Protein AF-A0A967SDJ2-F1 (afdb_monomer)

Solvent-accessible surface area (backbone atoms only — not comparable to full-atom values): 10293 Å² total; per-residue (Å²): 138,86,76,80,74,74,88,68,79,51,67,60,11,52,55,48,25,55,35,50,50,52,28,50,53,50,44,53,52,53,47,48,57,50,59,66,44,51,60,61,27,58,71,68,66,37,58,68,61,46,52,49,47,53,51,50,56,64,53,43,56,61,52,34,46,51,53,27,52,51,56,38,29,77,74,72,41,90,63,55,74,52,72,67,32,38,28,47,13,40,55,56,40,47,72,56,32,49,73,27,61,59,20,70,61,49,45,53,51,48,38,59,45,50,42,66,55,61,67,59,86,81,83,56,75,70,54,37,80,50,92,90,70,67,62,75,53,32,80,83,84,70,74,96,68,84,91,77,76,83,50,87,47,68,68,54,32,49,52,53,52,61,70,67,46,96,66,90,66,81,72,94,75,133

Structure (mmCIF, N/CA/C/O backbone):
data_AF-A0A967SDJ2-F1
#
_entry.id   AF-A0A967SDJ2-F1
#
loop_
_atom_site.group_PDB
_atom_site.id
_atom_site.type_symbol
_atom_site.label_atom_id
_atom_site.label_alt_id
_atom_site.label_comp_id
_atom_site.label_asym_id
_atom_site.label_entity_id
_atom_site.label_seq_id
_atom_site.pdbx_PDB_ins_code
_atom_site.Cartn_x
_atom_site.Cartn_y
_atom_site.Cartn_z
_atom_site.occupancy
_atom_site.B_iso_or_equiv
_atom_site.auth_seq_id
_atom_site.auth_comp_id
_atom_site.auth_asym_id
_atom_site.auth_atom_id
_atom_site.pdbx_PDB_model_num
ATOM 1 N N . MET A 1 1 ? 23.846 25.992 -29.074 1.00 34.94 1 MET A N 1
ATOM 2 C CA . MET A 1 1 ? 22.381 25.885 -29.229 1.00 34.94 1 MET A CA 1
ATOM 3 C C . MET A 1 1 ? 21.968 24.482 -28.812 1.00 34.94 1 MET A C 1
ATOM 5 O O . MET A 1 1 ? 21.953 23.589 -29.645 1.00 34.94 1 MET A O 1
ATOM 9 N N . SER A 1 2 ? 21.749 24.276 -27.511 1.00 39.78 2 SER A N 1
ATOM 10 C CA . SER A 1 2 ? 21.316 22.987 -26.962 1.00 39.78 2 SER A CA 1
ATOM 11 C C . SER A 1 2 ? 19.796 23.023 -26.861 1.00 39.78 2 SER A C 1
ATOM 13 O O . SER A 1 2 ? 19.250 23.737 -26.022 1.00 39.78 2 SER A O 1
ATOM 15 N N . GLY A 1 3 ? 19.119 22.370 -27.803 1.00 36.66 3 GLY A N 1
ATOM 16 C CA . GLY A 1 3 ? 17.671 22.228 -27.777 1.00 36.66 3 GLY A CA 1
ATOM 17 C C . GLY A 1 3 ? 17.308 21.099 -26.828 1.00 36.66 3 GLY A C 1
ATOM 18 O O . GLY A 1 3 ? 17.571 19.940 -27.135 1.00 36.66 3 GLY A O 1
ATOM 19 N N . ALA A 1 4 ? 16.711 21.436 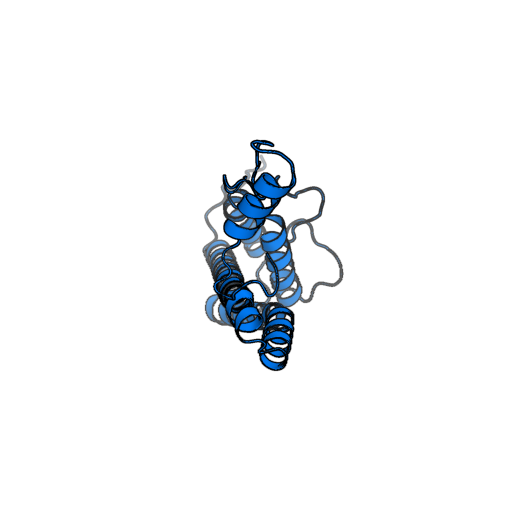-25.686 1.00 43.22 4 ALA A N 1
ATOM 20 C CA . ALA A 1 4 ? 15.915 20.477 -24.939 1.00 43.22 4 ALA A CA 1
ATOM 21 C C . ALA A 1 4 ? 14.793 20.006 -25.872 1.00 43.22 4 ALA A C 1
ATOM 23 O O . ALA A 1 4 ? 13.953 20.804 -26.293 1.00 43.22 4 ALA A O 1
ATOM 24 N N . LEU A 1 5 ? 14.827 18.729 -26.251 1.00 40.53 5 LEU A N 1
ATOM 25 C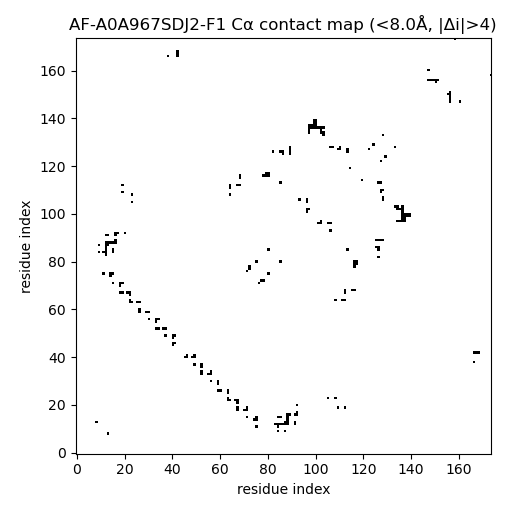 CA . LEU A 1 5 ? 13.692 18.097 -26.903 1.00 40.53 5 LEU A CA 1
ATOM 26 C C . LEU A 1 5 ? 12.501 18.213 -25.939 1.00 40.53 5 LEU A C 1
ATOM 28 O O . LEU A 1 5 ? 12.665 17.920 -24.751 1.00 40.53 5 LEU A O 1
ATOM 32 N N . PRO A 1 6 ? 11.320 18.666 -26.396 1.00 42.94 6 PRO A N 1
ATOM 33 C CA . PRO A 1 6 ? 10.128 18.575 -25.570 1.00 42.94 6 PRO A CA 1
ATOM 34 C C . PRO A 1 6 ? 9.939 17.107 -25.185 1.00 42.94 6 PRO A C 1
ATOM 36 O O . PRO A 1 6 ? 10.244 16.227 -25.990 1.00 42.94 6 PRO A O 1
ATOM 39 N N . ALA A 1 7 ? 9.450 16.852 -23.971 1.00 47.75 7 ALA A N 1
ATOM 40 C CA . ALA A 1 7 ? 9.010 15.537 -23.525 1.00 47.75 7 ALA A CA 1
ATOM 41 C C . ALA A 1 7 ? 7.894 15.029 -24.458 1.00 47.75 7 ALA A C 1
ATOM 43 O O . ALA A 1 7 ? 6.706 15.143 -24.166 1.00 47.75 7 ALA A O 1
ATOM 44 N N . SER A 1 8 ? 8.259 14.524 -25.634 1.00 48.47 8 SER A N 1
ATOM 45 C CA . SER A 1 8 ? 7.385 13.701 -26.447 1.00 48.47 8 SER A CA 1
ATOM 46 C C . SER A 1 8 ? 7.109 12.470 -25.605 1.00 48.47 8 SER A C 1
ATOM 48 O O . SER A 1 8 ? 8.052 11.787 -25.213 1.00 48.47 8 SER A O 1
ATOM 50 N N . ALA A 1 9 ? 5.836 12.258 -25.278 1.00 58.66 9 ALA A N 1
ATOM 51 C CA . ALA A 1 9 ? 5.356 11.151 -24.472 1.00 58.66 9 ALA A CA 1
ATOM 52 C C . ALA A 1 9 ? 5.905 9.834 -25.022 1.00 58.66 9 ALA A C 1
ATOM 54 O O . ALA A 1 9 ? 5.375 9.308 -25.998 1.00 58.66 9 ALA A O 1
ATOM 55 N N . ASP A 1 10 ? 6.979 9.333 -24.415 1.00 68.81 10 ASP A N 1
ATOM 56 C CA . ASP A 1 10 ? 7.470 7.999 -24.688 1.00 68.81 10 ASP A CA 1
ATOM 57 C C . ASP A 1 10 ? 6.346 7.026 -24.302 1.00 68.81 10 ASP A C 1
ATOM 59 O O . ASP A 1 10 ? 5.969 6.949 -23.123 1.00 68.81 10 ASP A O 1
ATOM 63 N N . PRO A 1 11 ? 5.752 6.309 -25.272 1.00 79.25 11 PRO A N 1
ATOM 64 C CA . PRO A 1 11 ? 4.689 5.366 -24.974 1.00 79.25 11 PRO A CA 1
ATOM 65 C C . PRO A 1 11 ? 5.142 4.291 -23.973 1.00 79.25 11 PRO A C 1
ATOM 67 O O . PRO A 1 11 ? 4.302 3.759 -23.248 1.00 79.25 11 PRO A O 1
ATOM 70 N N . GLY A 1 12 ? 6.444 3.975 -23.920 1.00 88.00 12 GLY A N 1
ATOM 71 C CA . GLY A 1 12 ? 7.052 3.065 -22.950 1.00 88.00 12 GLY A CA 1
ATOM 72 C C . GLY A 1 12 ? 6.969 3.594 -21.520 1.00 88.00 12 GLY A C 1
ATOM 73 O O . GLY A 1 12 ? 6.441 2.904 -20.646 1.00 88.00 12 GLY A O 1
ATOM 74 N N . ALA A 1 13 ? 7.363 4.852 -21.301 1.00 93.56 13 ALA A N 1
ATOM 75 C CA . ALA A 1 13 ? 7.263 5.524 -20.003 1.00 93.56 13 ALA A CA 1
ATOM 76 C C . ALA A 1 13 ? 5.821 5.551 -19.466 1.00 93.56 13 ALA A C 1
ATOM 78 O O . ALA A 1 13 ? 5.574 5.258 -18.294 1.00 93.56 13 ALA A O 1
ATOM 79 N N . GLY A 1 14 ? 4.855 5.862 -20.339 1.00 95.44 14 GLY A N 1
ATOM 80 C CA . GLY A 1 14 ? 3.433 5.847 -19.993 1.00 95.44 14 GLY A CA 1
ATOM 81 C C . GLY A 1 14 ? 2.953 4.459 -19.569 1.00 95.44 14 GLY A C 1
ATOM 82 O O . GLY A 1 14 ? 2.396 4.303 -18.485 1.00 95.44 14 GLY A O 1
ATOM 83 N N . ARG A 1 15 ? 3.235 3.431 -20.383 1.00 95.56 15 ARG A N 1
ATOM 84 C CA . ARG A 1 15 ? 2.849 2.043 -20.079 1.00 95.56 15 ARG A CA 1
ATOM 85 C C . ARG A 1 15 ? 3.489 1.516 -18.794 1.00 95.56 15 ARG A C 1
ATOM 87 O O . ARG A 1 15 ? 2.822 0.780 -18.066 1.00 95.56 15 ARG A O 1
ATOM 94 N N . LEU A 1 16 ? 4.745 1.877 -18.519 1.00 96.81 16 LEU A N 1
ATOM 95 C CA . LEU A 1 16 ? 5.441 1.498 -17.289 1.00 96.81 16 LEU A CA 1
ATOM 96 C C . LEU A 1 16 ? 4.762 2.128 -16.070 1.00 96.81 16 LEU A C 1
ATOM 98 O O . LEU A 1 16 ? 4.366 1.406 -15.158 1.00 96.81 16 LEU A O 1
ATOM 102 N N . ALA A 1 17 ? 4.564 3.449 -16.077 1.00 97.50 17 ALA A N 1
ATOM 103 C CA . ALA A 1 17 ? 3.895 4.146 -14.981 1.00 97.50 17 ALA A CA 1
ATOM 104 C C . ALA A 1 17 ? 2.486 3.589 -14.732 1.00 97.50 17 ALA A C 1
ATOM 106 O O . ALA A 1 17 ? 2.155 3.257 -13.597 1.00 97.50 17 ALA A O 1
ATOM 107 N N . ASP A 1 18 ? 1.688 3.407 -15.787 1.00 97.81 18 ASP A N 1
ATOM 108 C CA . ASP A 1 18 ? 0.320 2.896 -15.679 1.00 97.81 18 ASP A CA 1
ATOM 109 C C . ASP A 1 18 ? 0.289 1.451 -15.132 1.00 97.81 18 ASP A C 1
ATOM 111 O O . ASP A 1 18 ? -0.616 1.084 -14.381 1.00 97.81 18 ASP A O 1
ATOM 115 N N . ALA A 1 19 ? 1.287 0.617 -15.457 1.00 97.94 19 ALA A N 1
ATOM 116 C CA . ALA A 1 19 ? 1.426 -0.723 -14.881 1.00 97.94 19 ALA A CA 1
ATOM 117 C C . ALA A 1 19 ? 1.732 -0.687 -13.380 1.00 97.94 19 ALA A C 1
ATOM 119 O O . ALA A 1 19 ? 1.105 -1.420 -12.613 1.00 97.94 19 ALA A O 1
ATOM 120 N N . VAL A 1 20 ? 2.652 0.180 -12.953 1.00 98.31 20 VAL A N 1
ATOM 121 C CA . VAL A 1 20 ? 3.020 0.304 -11.536 1.00 98.31 20 VAL A CA 1
ATOM 122 C C . VAL A 1 20 ? 1.896 0.942 -10.717 1.00 98.31 20 VAL A C 1
ATOM 124 O O . VAL A 1 20 ? 1.627 0.485 -9.607 1.00 98.31 20 VAL A O 1
ATOM 127 N N . ILE A 1 21 ? 1.188 1.931 -11.273 1.00 98.56 21 ILE A N 1
ATOM 128 C CA . ILE A 1 21 ? -0.013 2.530 -10.669 1.00 98.56 21 ILE A CA 1
ATOM 129 C C . ILE A 1 21 ? -1.073 1.455 -10.428 1.00 98.56 21 ILE A C 1
ATOM 131 O O . ILE A 1 21 ? -1.538 1.302 -9.298 1.00 98.56 21 ILE A O 1
ATOM 135 N N . ALA A 1 22 ? -1.405 0.665 -11.455 1.00 98.56 22 ALA A N 1
ATOM 136 C CA . ALA A 1 22 ? -2.390 -0.406 -11.330 1.00 98.56 22 ALA A CA 1
ATOM 137 C C . ALA A 1 22 ? -1.979 -1.442 -10.268 1.00 98.56 22 ALA A C 1
ATOM 139 O O . ALA A 1 22 ? -2.803 -1.858 -9.454 1.00 98.56 22 ALA A O 1
ATOM 140 N N . GLY A 1 23 ? -0.695 -1.814 -10.232 1.00 98.62 23 GLY A N 1
ATOM 141 C CA . GLY A 1 23 ? -0.140 -2.694 -9.205 1.00 98.62 23 GLY A CA 1
ATOM 142 C C . GLY A 1 23 ? -0.309 -2.139 -7.790 1.00 98.62 23 GLY A C 1
ATOM 143 O O . GLY A 1 23 ? -0.778 -2.836 -6.890 1.00 98.62 23 GLY A O 1
ATOM 144 N N . TYR A 1 24 ? 0.004 -0.859 -7.585 1.00 98.62 24 TYR A N 1
ATOM 145 C CA . TYR A 1 24 ? -0.164 -0.227 -6.281 1.00 98.62 24 TYR A CA 1
ATOM 146 C C . TYR A 1 24 ? -1.635 -0.129 -5.863 1.00 98.62 24 TYR A C 1
ATOM 148 O O . TYR A 1 24 ? -1.977 -0.429 -4.718 1.00 98.62 24 TYR A O 1
ATOM 156 N N . GLU A 1 25 ? -2.529 0.271 -6.767 1.00 98.50 25 GLU A N 1
ATOM 157 C CA . GLU A 1 25 ? -3.964 0.349 -6.474 1.00 98.50 25 GLU A CA 1
ATOM 158 C C . GLU A 1 25 ? -4.546 -1.021 -6.104 1.00 98.50 25 GLU A C 1
ATOM 160 O O . GLU A 1 25 ? -5.344 -1.123 -5.162 1.00 98.50 25 GLU A O 1
ATOM 165 N N . GLU A 1 26 ? -4.086 -2.088 -6.762 1.00 98.62 26 GLU A N 1
ATOM 166 C CA . GLU A 1 26 ? -4.450 -3.460 -6.413 1.00 98.62 26 GLU A CA 1
ATOM 167 C C . GLU A 1 26 ? -3.917 -3.850 -5.027 1.00 98.62 26 GLU A C 1
ATOM 169 O O . GLU A 1 26 ? -4.665 -4.389 -4.202 1.00 98.62 26 GLU A O 1
ATOM 174 N N . TYR A 1 27 ? -2.662 -3.502 -4.710 1.00 98.62 27 TYR A N 1
ATOM 175 C CA . TYR A 1 27 ? -2.097 -3.691 -3.372 1.00 98.62 27 TYR A CA 1
ATOM 176 C C . TYR A 1 27 ? -2.958 -3.006 -2.305 1.00 98.62 27 TYR A C 1
ATOM 178 O O . TYR A 1 27 ? -3.373 -3.652 -1.337 1.00 98.62 27 TYR A O 1
ATOM 186 N N . ARG A 1 28 ? -3.303 -1.725 -2.487 1.00 98.00 28 ARG A N 1
ATOM 187 C CA . ARG A 1 28 ? -4.131 -0.971 -1.529 1.00 98.00 28 ARG A CA 1
ATOM 188 C C . ARG A 1 28 ? -5.530 -1.561 -1.393 1.00 98.00 28 ARG A C 1
ATOM 190 O O . ARG A 1 28 ? -6.029 -1.691 -0.272 1.00 98.00 28 ARG A O 1
ATOM 197 N N . THR A 1 29 ? -6.134 -1.992 -2.497 1.00 98.19 29 THR A N 1
ATOM 198 C CA . THR A 1 29 ? -7.455 -2.634 -2.506 1.00 98.19 29 THR A CA 1
ATOM 199 C C . THR A 1 29 ? -7.448 -3.942 -1.717 1.00 98.19 29 THR A C 1
ATOM 201 O O . THR A 1 29 ? -8.286 -4.139 -0.825 1.00 98.19 29 THR A O 1
ATOM 204 N N . ARG A 1 30 ? -6.478 -4.827 -1.980 1.00 98.44 30 ARG A N 1
ATOM 205 C CA . ARG A 1 30 ? -6.328 -6.109 -1.275 1.00 98.44 30 ARG A CA 1
ATOM 206 C C . ARG A 1 30 ? -5.970 -5.912 0.199 1.00 98.44 30 ARG A C 1
ATOM 208 O O . ARG A 1 30 ? -6.585 -6.552 1.056 1.00 98.44 30 ARG A O 1
ATOM 215 N N . PHE A 1 31 ? -5.066 -4.983 0.507 1.00 98.25 31 PHE A N 1
ATOM 216 C CA . PHE A 1 31 ? -4.661 -4.649 1.874 1.00 98.25 31 PHE A CA 1
ATOM 217 C C . PHE A 1 31 ? -5.850 -4.136 2.695 1.00 98.25 31 PHE A C 1
ATOM 219 O O . PHE A 1 31 ? -6.091 -4.590 3.819 1.00 98.25 31 PHE A O 1
ATOM 226 N N . ALA A 1 32 ? -6.647 -3.228 2.121 1.00 96.94 32 ALA A N 1
ATOM 227 C CA . ALA A 1 32 ? -7.851 -2.710 2.759 1.00 96.94 32 ALA A CA 1
ATOM 228 C C . ALA A 1 32 ? -8.907 -3.808 2.946 1.00 96.94 32 ALA A C 1
ATOM 230 O O . ALA A 1 32 ? -9.569 -3.853 3.981 1.00 96.94 32 ALA A O 1
ATOM 231 N N . ARG A 1 33 ? -9.054 -4.725 1.979 1.00 98.06 33 ARG A N 1
ATOM 232 C CA . ARG A 1 33 ? -9.973 -5.868 2.085 1.00 98.06 33 ARG A CA 1
ATOM 233 C C . ARG A 1 33 ? -9.626 -6.784 3.255 1.00 98.06 33 ARG A C 1
ATOM 235 O O . ARG A 1 33 ? -10.540 -7.161 3.981 1.00 98.06 33 ARG A O 1
ATOM 242 N N . ILE A 1 34 ? -8.348 -7.110 3.445 1.00 98.00 34 ILE A N 1
ATOM 243 C CA . ILE A 1 34 ? -7.894 -7.912 4.590 1.00 98.00 34 ILE A CA 1
ATOM 244 C C . ILE A 1 34 ? -8.122 -7.134 5.892 1.00 98.00 34 ILE A C 1
ATOM 246 O O . ILE A 1 34 ? -8.777 -7.626 6.806 1.00 98.00 34 ILE A O 1
ATOM 250 N N . THR A 1 35 ? -7.698 -5.869 5.943 1.00 96.75 35 THR A N 1
ATOM 251 C CA . THR A 1 35 ? -7.811 -5.028 7.149 1.00 96.75 35 THR A CA 1
ATOM 252 C C . THR A 1 35 ? -9.263 -4.841 7.611 1.00 96.75 35 THR A C 1
ATOM 254 O O . THR A 1 35 ? -9.531 -4.865 8.810 1.00 96.75 35 THR A O 1
ATOM 257 N N . ARG A 1 36 ? -10.232 -4.733 6.688 1.00 96.25 36 ARG A N 1
ATOM 258 C CA . ARG A 1 36 ? -11.665 -4.612 7.029 1.00 96.25 36 ARG A CA 1
ATOM 259 C C . ARG A 1 36 ? -12.227 -5.820 7.788 1.00 96.25 36 ARG A C 1
ATOM 261 O O . ARG A 1 36 ? -13.223 -5.668 8.491 1.00 96.25 36 ARG A O 1
ATOM 268 N N . ARG A 1 37 ? -11.611 -7.001 7.675 1.00 96.94 37 ARG A N 1
ATOM 269 C CA . ARG A 1 37 ? -12.061 -8.217 8.376 1.00 96.94 37 ARG A CA 1
ATOM 270 C C . ARG A 1 37 ? -11.760 -8.176 9.870 1.00 96.94 37 ARG A C 1
ATOM 272 O O . ARG A 1 37 ? -12.464 -8.836 10.631 1.00 96.94 37 ARG A O 1
ATOM 279 N N . ALA A 1 38 ? -10.774 -7.382 10.298 1.00 96.25 38 ALA A N 1
ATOM 280 C CA . ALA A 1 38 ? -10.270 -7.370 11.671 1.00 96.25 38 ALA A CA 1
ATOM 281 C C . ALA A 1 38 ? -11.384 -7.202 12.716 1.00 96.25 38 ALA A C 1
ATOM 283 O O . ALA A 1 38 ? -11.418 -7.943 13.696 1.00 96.25 38 ALA A O 1
ATOM 284 N N . ARG A 1 39 ? -12.341 -6.297 12.464 1.00 94.81 39 ARG A N 1
ATOM 285 C CA . ARG A 1 39 ? -13.499 -6.093 13.345 1.00 94.81 39 ARG A CA 1
ATOM 286 C C . ARG A 1 39 ? -14.305 -7.381 13.531 1.00 94.81 39 ARG A C 1
ATOM 288 O O . ARG A 1 39 ? -14.500 -7.825 14.654 1.00 94.8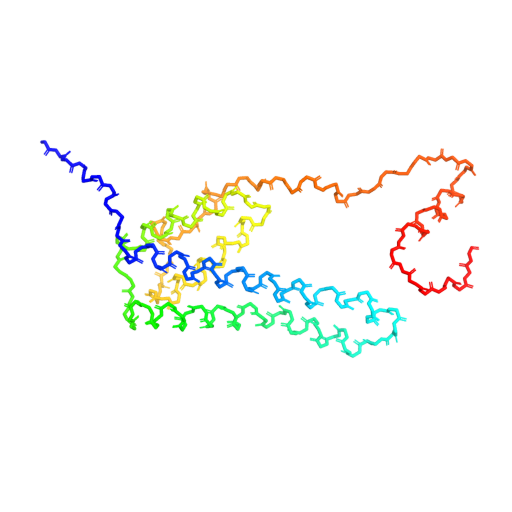1 39 ARG A O 1
ATOM 295 N N . GLN A 1 40 ? -14.718 -8.001 12.428 1.00 95.69 40 GLN A N 1
ATOM 296 C CA . GLN A 1 40 ? -15.527 -9.218 12.460 1.00 95.69 40 GLN A CA 1
ATOM 297 C C . GLN A 1 40 ? -14.769 -10.384 13.115 1.00 95.69 40 GLN A C 1
ATOM 299 O O . GLN A 1 40 ? -15.368 -11.171 13.849 1.00 95.69 40 GLN A O 1
ATOM 304 N N . ARG A 1 41 ? -13.454 -10.506 12.868 1.00 96.25 41 ARG A N 1
ATOM 305 C CA . ARG A 1 41 ? -12.609 -11.520 13.524 1.00 96.25 41 ARG A CA 1
ATOM 306 C C . ARG A 1 41 ? -12.578 -11.315 15.036 1.00 96.25 41 ARG A C 1
ATOM 308 O O . ARG A 1 41 ? -12.767 -12.277 15.777 1.00 96.25 41 ARG A O 1
ATOM 315 N N . PHE A 1 42 ? -12.404 -10.070 15.475 1.00 95.50 42 PHE A N 1
ATOM 316 C CA . PHE A 1 42 ? -12.410 -9.700 16.886 1.00 95.50 42 PHE A CA 1
ATOM 317 C C . PHE A 1 42 ? -13.757 -10.003 17.556 1.00 95.50 42 PHE A C 1
ATOM 319 O O . PHE A 1 42 ? -13.794 -10.707 18.563 1.00 95.50 42 PHE A O 1
ATOM 326 N N . GLU A 1 43 ? -14.869 -9.556 16.966 1.00 94.69 43 GLU A N 1
ATOM 327 C CA . GLU A 1 43 ? -16.223 -9.759 17.509 1.00 94.69 43 GLU A CA 1
ATOM 328 C C . GLU A 1 43 ? -16.574 -11.245 17.661 1.00 94.69 43 GLU A C 1
ATOM 330 O O . GLU A 1 43 ? -17.209 -11.647 18.635 1.00 94.69 43 GLU A O 1
ATOM 335 N N . ARG A 1 44 ? -16.101 -12.083 16.731 1.00 95.06 44 ARG A N 1
ATOM 336 C CA . ARG A 1 44 ? -16.316 -13.537 16.742 1.00 95.06 44 ARG A CA 1
ATOM 337 C C . ARG A 1 44 ? -15.294 -14.315 17.566 1.00 95.06 44 ARG A C 1
ATOM 339 O O . ARG A 1 44 ? -15.400 -15.537 17.631 1.00 95.06 44 ARG A O 1
ATOM 346 N N . ARG A 1 45 ? -14.307 -13.646 18.173 1.00 96.00 45 ARG A N 1
ATOM 347 C CA . ARG A 1 45 ? -13.168 -14.287 18.857 1.00 96.00 45 ARG A CA 1
ATOM 348 C C . ARG A 1 45 ? -12.398 -15.262 17.950 1.00 96.00 45 ARG A C 1
ATOM 350 O O . ARG A 1 45 ? -11.848 -16.259 18.411 1.00 96.00 45 ARG A O 1
ATOM 357 N N . ALA A 1 46 ? -12.373 -14.987 16.646 1.00 97.31 46 ALA A N 1
ATOM 358 C CA . ALA A 1 46 ? -11.733 -15.819 15.631 1.00 97.31 46 ALA A CA 1
ATOM 359 C C . ALA A 1 46 ? -10.227 -15.513 15.563 1.00 97.31 46 ALA A C 1
ATOM 361 O O . ALA A 1 46 ? -9.739 -14.904 14.612 1.00 97.31 46 ALA A O 1
ATOM 362 N N . TRP A 1 47 ? -9.497 -15.879 16.619 1.00 97.31 47 TRP A N 1
ATOM 363 C CA . TRP A 1 47 ? -8.102 -15.471 16.809 1.00 97.31 47 TRP A CA 1
ATOM 364 C C . TRP A 1 47 ? -7.146 -16.060 15.778 1.00 97.31 47 TRP A C 1
ATOM 366 O O . TRP A 1 47 ? -6.312 -15.323 15.260 1.00 97.31 47 TRP A O 1
ATOM 376 N N . SER A 1 48 ? -7.296 -17.348 15.454 1.00 98.06 48 SER A N 1
ATOM 377 C CA . SER A 1 48 ? -6.485 -18.005 14.419 1.00 98.06 48 SER A CA 1
ATOM 378 C C . SER A 1 48 ? -6.661 -17.300 13.078 1.00 98.06 48 SER A C 1
ATOM 380 O O . SER A 1 48 ? -5.691 -16.839 12.493 1.00 98.06 48 SER A O 1
ATOM 382 N N . ASP A 1 49 ? -7.908 -17.082 12.658 1.00 97.94 49 ASP A N 1
ATOM 383 C CA . ASP A 1 49 ? -8.201 -16.383 11.409 1.00 97.94 49 ASP A CA 1
ATOM 384 C C . ASP A 1 49 ? -7.650 -14.947 11.385 1.00 97.94 49 ASP A C 1
ATOM 386 O O . ASP A 1 49 ? -7.259 -14.442 10.336 1.00 97.94 49 ASP A O 1
ATOM 390 N N . GLY A 1 50 ? -7.623 -14.267 12.537 1.00 97.69 50 GLY A N 1
ATOM 391 C CA . GLY A 1 50 ? -6.995 -12.952 12.667 1.00 97.69 50 GLY A CA 1
ATOM 392 C C . GLY A 1 50 ? -5.469 -12.999 12.517 1.00 97.69 50 GLY A C 1
ATOM 393 O O . GLY A 1 50 ? -4.886 -12.079 11.944 1.00 97.69 50 GLY A O 1
ATOM 394 N N . GLN A 1 51 ? -4.821 -14.064 13.000 1.00 97.75 51 GLN A N 1
ATOM 395 C CA . GLN A 1 51 ? -3.390 -14.303 12.785 1.00 97.75 51 GLN A CA 1
ATOM 396 C C . GLN A 1 51 ? -3.093 -14.612 11.313 1.00 97.75 51 GLN A C 1
ATOM 398 O O . GLN A 1 51 ? -2.112 -14.097 10.774 1.00 97.75 51 GLN A O 1
ATOM 403 N N . ASP A 1 52 ? -3.961 -15.380 10.653 1.00 98.12 52 ASP A N 1
ATOM 404 C CA . ASP A 1 52 ? -3.853 -15.669 9.223 1.00 98.12 52 ASP A CA 1
ATOM 405 C C . ASP A 1 52 ? -4.024 -14.394 8.384 1.00 98.12 52 ASP A C 1
ATOM 407 O O . ASP A 1 52 ? -3.154 -14.081 7.574 1.00 98.12 52 ASP A O 1
ATOM 411 N N . ASP A 1 53 ? -5.052 -13.576 8.656 1.00 98.19 53 ASP A N 1
ATOM 412 C CA . ASP A 1 53 ? -5.242 -12.273 7.996 1.00 98.19 53 ASP A CA 1
ATOM 413 C C . ASP A 1 53 ? -4.002 -11.359 8.200 1.00 98.19 53 ASP A C 1
ATOM 415 O O . ASP A 1 53 ? -3.592 -10.635 7.287 1.00 98.19 53 ASP A O 1
ATOM 419 N N . ALA A 1 54 ? -3.354 -11.389 9.373 1.00 96.25 54 ALA A N 1
ATOM 420 C CA . ALA A 1 54 ? -2.131 -10.620 9.625 1.00 96.25 54 ALA A CA 1
ATOM 421 C C . ALA A 1 54 ? -0.926 -11.126 8.811 1.00 96.25 54 ALA A C 1
ATOM 423 O O . ALA A 1 54 ? -0.185 -10.307 8.256 1.00 96.25 54 ALA A O 1
ATOM 424 N N . ARG A 1 55 ? -0.744 -12.451 8.709 1.00 97.88 55 ARG A N 1
ATOM 425 C CA . ARG A 1 55 ? 0.285 -13.073 7.860 1.00 97.88 55 ARG A CA 1
ATOM 426 C C . ARG A 1 55 ? 0.056 -12.726 6.392 1.00 97.88 55 ARG A C 1
ATOM 428 O O . ARG A 1 55 ? 0.983 -12.252 5.737 1.00 97.88 55 ARG A O 1
ATOM 435 N N . ASP A 1 56 ? -1.167 -12.907 5.903 1.00 97.69 56 ASP A N 1
ATOM 436 C CA . ASP A 1 56 ? -1.544 -12.606 4.521 1.00 97.69 56 ASP A CA 1
ATOM 437 C C . ASP A 1 56 ? -1.236 -11.151 4.178 1.00 97.69 56 ASP A C 1
ATOM 439 O O . ASP A 1 56 ? -0.679 -10.858 3.123 1.00 97.69 56 ASP A O 1
ATOM 443 N N . ARG A 1 57 ? -1.527 -10.223 5.096 1.00 96.75 57 ARG A N 1
ATOM 444 C CA . ARG A 1 57 ? -1.242 -8.799 4.906 1.00 96.75 57 ARG A CA 1
ATOM 445 C C . ARG A 1 57 ? 0.254 -8.491 4.783 1.00 96.75 57 ARG A C 1
ATOM 447 O O . ARG A 1 57 ? 0.603 -7.596 4.020 1.00 96.75 57 ARG A O 1
ATOM 454 N N . ILE A 1 58 ? 1.118 -9.194 5.522 1.00 95.50 58 ILE A N 1
ATOM 455 C CA . ILE A 1 58 ? 2.581 -9.034 5.436 1.00 95.50 58 ILE A CA 1
ATOM 456 C C . ILE A 1 58 ? 3.090 -9.550 4.085 1.00 95.50 58 ILE A C 1
ATOM 458 O O . ILE A 1 58 ? 3.839 -8.854 3.406 1.00 95.50 58 ILE A O 1
ATOM 462 N N . LEU A 1 59 ? 2.649 -10.743 3.678 1.00 97.62 59 LEU A N 1
ATOM 463 C CA . LEU A 1 59 ? 3.095 -11.383 2.435 1.00 97.62 59 LEU A CA 1
ATOM 464 C C . LEU A 1 59 ? 2.533 -10.707 1.176 1.00 97.62 59 LEU A C 1
ATOM 466 O O . LEU A 1 59 ? 3.152 -10.762 0.114 1.00 97.62 59 LEU A O 1
ATOM 470 N N . LEU A 1 60 ? 1.374 -10.051 1.286 1.00 98.44 60 LEU A N 1
ATOM 471 C CA . LEU A 1 60 ? 0.676 -9.420 0.168 1.00 98.44 60 LEU A CA 1
ATOM 472 C C . LEU A 1 60 ? 1.553 -8.434 -0.611 1.00 98.44 60 LEU A C 1
ATOM 474 O O . LEU A 1 60 ? 1.419 -8.348 -1.829 1.00 98.44 60 LEU A O 1
ATOM 478 N N . TYR A 1 61 ? 2.419 -7.683 0.074 1.00 97.69 61 TYR A N 1
ATOM 479 C CA . TYR A 1 61 ? 3.261 -6.682 -0.579 1.00 97.69 61 TYR A CA 1
ATOM 480 C C . TYR A 1 61 ? 4.149 -7.318 -1.650 1.00 97.69 61 TYR A C 1
ATOM 482 O O . TYR A 1 61 ? 4.110 -6.912 -2.811 1.00 97.69 61 TYR A O 1
ATOM 490 N N . ASP A 1 62 ? 4.887 -8.368 -1.282 1.00 97.81 62 ASP A N 1
ATOM 491 C CA . ASP A 1 62 ? 5.765 -9.066 -2.215 1.00 97.81 62 ASP A CA 1
ATOM 492 C C . ASP A 1 62 ? 4.969 -9.734 -3.335 1.00 97.81 62 ASP A C 1
ATOM 494 O O . ASP A 1 62 ? 5.384 -9.659 -4.490 1.00 97.81 62 ASP A O 1
ATOM 498 N N . VAL A 1 63 ? 3.811 -10.333 -3.033 1.00 98.44 63 VAL A N 1
ATOM 499 C CA . VAL A 1 63 ? 2.938 -10.935 -4.056 1.00 98.44 6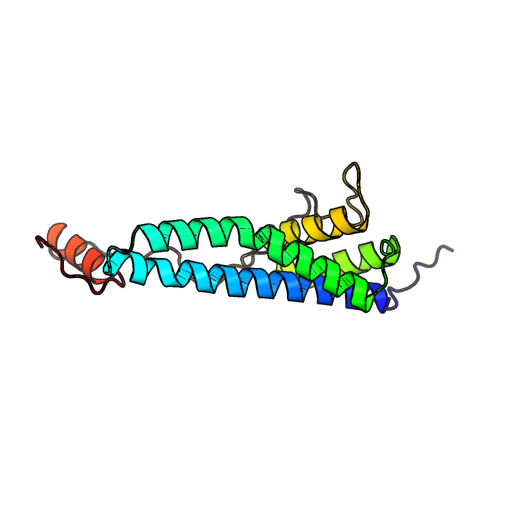3 VAL A CA 1
ATOM 500 C C . VAL A 1 63 ? 2.573 -9.908 -5.125 1.00 98.44 63 VAL A C 1
ATOM 502 O O . VAL A 1 63 ? 2.796 -10.149 -6.310 1.00 98.44 63 VAL A O 1
ATOM 505 N N . VAL A 1 64 ? 2.072 -8.740 -4.720 1.00 98.69 64 VAL A N 1
ATOM 506 C CA . VAL A 1 64 ? 1.614 -7.726 -5.678 1.00 98.69 64 VAL A CA 1
ATOM 507 C C . VAL A 1 64 ? 2.785 -7.078 -6.419 1.00 98.69 64 VAL A C 1
ATOM 509 O O . VAL A 1 64 ? 2.658 -6.779 -7.605 1.00 98.69 64 VAL A O 1
ATOM 512 N N . VAL A 1 65 ? 3.954 -6.921 -5.789 1.00 98.38 65 VAL A N 1
ATOM 513 C CA . VAL A 1 65 ? 5.171 -6.491 -6.499 1.00 98.38 65 VAL A CA 1
ATOM 514 C C . VAL A 1 65 ? 5.534 -7.484 -7.609 1.00 98.38 65 VAL A C 1
ATOM 516 O O . VAL A 1 65 ? 5.805 -7.057 -8.729 1.00 98.38 65 VAL A O 1
ATOM 519 N N . HIS A 1 66 ? 5.494 -8.795 -7.352 1.00 98.00 66 HIS A N 1
ATOM 520 C CA . HIS A 1 66 ? 5.785 -9.804 -8.380 1.00 98.00 66 HIS A CA 1
ATOM 521 C C . HIS A 1 66 ? 4.729 -9.838 -9.492 1.00 98.00 66 HIS A C 1
ATOM 523 O O . HIS A 1 66 ? 5.095 -9.902 -10.665 1.00 98.00 66 HIS A O 1
ATOM 529 N N . GLU A 1 67 ? 3.442 -9.732 -9.152 1.00 98.50 67 GLU A N 1
ATOM 530 C CA . GLU A 1 67 ? 2.359 -9.596 -10.140 1.00 98.50 67 GLU A CA 1
ATOM 531 C C . GLU A 1 67 ? 2.558 -8.347 -11.016 1.00 98.50 67 GLU A C 1
ATOM 533 O O . GLU A 1 67 ? 2.393 -8.400 -12.234 1.00 98.50 67 GLU A O 1
ATOM 538 N N . THR A 1 68 ? 2.987 -7.233 -10.416 1.00 98.50 68 THR A N 1
ATOM 539 C CA . THR A 1 68 ? 3.275 -5.983 -11.135 1.00 98.50 68 THR A CA 1
ATOM 540 C C . THR A 1 68 ? 4.468 -6.142 -12.073 1.00 98.50 68 THR A C 1
ATOM 542 O O . THR A 1 68 ? 4.411 -5.689 -13.213 1.00 98.50 68 THR A O 1
ATOM 545 N N . LEU A 1 69 ? 5.534 -6.819 -11.636 1.00 97.50 69 LEU A N 1
ATOM 546 C CA . LEU A 1 69 ? 6.692 -7.116 -12.484 1.00 97.50 69 LEU A CA 1
ATOM 547 C C . LEU A 1 69 ? 6.308 -7.974 -13.688 1.00 97.50 69 LEU A C 1
ATOM 549 O O . LEU A 1 69 ? 6.756 -7.682 -14.793 1.00 97.50 69 LEU A O 1
ATOM 553 N N . ALA A 1 70 ? 5.473 -8.997 -13.490 1.00 97.00 70 ALA A N 1
ATOM 554 C CA . ALA A 1 70 ? 4.956 -9.811 -14.587 1.00 97.00 70 ALA A CA 1
ATOM 555 C C . ALA A 1 70 ? 4.147 -8.953 -15.574 1.00 97.00 70 ALA A C 1
ATOM 557 O O . ALA A 1 70 ? 4.436 -8.954 -16.765 1.00 97.00 70 ALA A O 1
ATOM 558 N N . ALA A 1 71 ? 3.230 -8.117 -15.074 1.00 96.75 71 ALA A N 1
ATOM 559 C CA . ALA A 1 71 ? 2.435 -7.222 -15.914 1.00 96.75 71 ALA A CA 1
ATOM 560 C C . ALA A 1 71 ? 3.282 -6.188 -16.681 1.00 96.75 71 ALA A C 1
ATOM 562 O O . ALA A 1 71 ? 2.935 -5.813 -17.801 1.00 96.75 71 ALA A O 1
ATOM 563 N N . VAL A 1 72 ? 4.382 -5.709 -16.092 1.00 96.06 72 VAL A N 1
ATOM 564 C CA . VAL A 1 72 ? 5.351 -4.840 -16.773 1.00 96.06 72 VAL A CA 1
ATOM 565 C C . VAL A 1 72 ? 6.036 -5.598 -17.909 1.00 96.06 72 VAL A C 1
ATOM 567 O O . VAL A 1 72 ? 6.051 -5.099 -19.035 1.00 96.06 72 VAL A O 1
ATOM 570 N N . ARG A 1 73 ? 6.543 -6.808 -17.645 1.00 94.44 73 ARG A N 1
ATOM 571 C CA . ARG A 1 73 ? 7.228 -7.637 -18.651 1.00 94.44 73 ARG A CA 1
ATOM 572 C C . ARG A 1 73 ? 6.315 -8.010 -19.812 1.00 94.44 73 ARG A C 1
ATOM 574 O O . ARG A 1 73 ? 6.719 -7.881 -20.962 1.00 94.44 73 ARG A O 1
ATOM 581 N N . ASP A 1 74 ? 5.058 -8.339 -19.534 1.00 94.12 74 ASP A N 1
ATOM 582 C CA . ASP A 1 74 ? 4.065 -8.636 -20.572 1.00 94.12 74 ASP A CA 1
ATOM 583 C C . ASP A 1 74 ? 3.811 -7.440 -21.511 1.00 94.12 74 ASP A C 1
ATOM 585 O O . ASP A 1 74 ? 3.473 -7.619 -22.681 1.00 94.12 74 ASP A O 1
ATOM 589 N N . ARG A 1 75 ? 3.961 -6.202 -21.016 1.00 91.81 75 ARG A N 1
ATOM 590 C CA . ARG A 1 75 ? 3.671 -4.965 -21.769 1.00 91.81 75 ARG A CA 1
ATOM 591 C C . ARG A 1 75 ? 4.886 -4.342 -22.449 1.00 91.81 75 ARG A C 1
ATOM 593 O O . ARG A 1 75 ? 4.712 -3.582 -23.405 1.00 91.81 75 ARG A O 1
ATOM 600 N N . LEU A 1 76 ? 6.078 -4.562 -21.904 1.00 89.69 76 LEU A N 1
ATOM 601 C CA . LEU A 1 76 ? 7.308 -3.858 -22.287 1.00 89.69 76 LEU A CA 1
ATOM 602 C C . LEU A 1 76 ? 8.452 -4.803 -22.682 1.00 89.69 76 LEU A C 1
ATOM 604 O O . LEU A 1 76 ? 9.442 -4.346 -23.245 1.00 89.69 76 LEU A O 1
ATOM 608 N N . GLY A 1 77 ? 8.291 -6.109 -22.469 1.00 90.56 77 GLY A N 1
ATOM 609 C CA . GLY A 1 77 ? 9.314 -7.127 -22.688 1.00 90.56 77 GLY A CA 1
ATOM 610 C C . GLY A 1 77 ? 10.125 -7.443 -21.429 1.00 90.56 77 GLY A C 1
ATOM 611 O O . GLY A 1 77 ? 10.016 -6.781 -20.400 1.00 90.56 77 GLY A O 1
ATOM 612 N N . ASP A 1 78 ? 10.956 -8.482 -21.516 1.00 86.19 78 ASP A N 1
ATOM 613 C CA . ASP A 1 78 ? 11.726 -9.014 -20.380 1.00 86.19 78 ASP A CA 1
ATOM 614 C C . ASP A 1 78 ? 12.984 -8.205 -20.015 1.00 86.19 78 ASP A C 1
ATOM 616 O O . ASP A 1 78 ? 13.616 -8.471 -18.991 1.00 86.19 78 ASP A O 1
ATOM 620 N N . GLY A 1 79 ? 13.374 -7.239 -20.851 1.00 87.38 79 GLY A N 1
ATOM 621 C CA . GLY A 1 79 ? 14.534 -6.383 -20.610 1.00 87.38 79 GLY A CA 1
ATOM 622 C C . GLY A 1 79 ? 14.254 -5.267 -19.595 1.00 87.38 79 GLY A C 1
ATOM 623 O O . GLY A 1 79 ? 13.098 -4.885 -19.399 1.00 87.38 79 GLY A O 1
ATOM 624 N N . PRO A 1 80 ? 15.298 -4.706 -18.955 1.00 88.88 80 PRO A N 1
ATOM 625 C CA . PRO A 1 80 ? 15.132 -3.499 -18.157 1.00 88.88 80 PRO A CA 1
ATOM 626 C C . PRO A 1 80 ? 14.667 -2.341 -19.060 1.00 88.88 80 PRO A C 1
ATOM 628 O O . PRO A 1 80 ? 15.190 -2.210 -20.173 1.00 88.88 80 PRO A O 1
ATOM 631 N N . PRO A 1 81 ? 13.735 -1.487 -18.597 1.00 90.31 81 PRO A N 1
ATOM 632 C CA . PRO A 1 81 ? 13.363 -0.275 -19.320 1.00 90.31 81 PRO A CA 1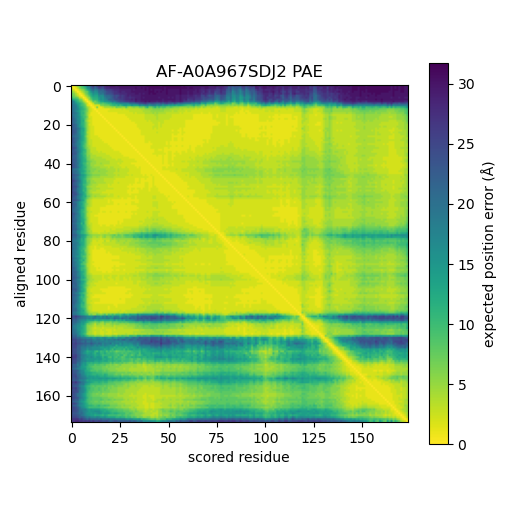
ATOM 633 C C . PRO A 1 81 ? 14.585 0.601 -19.609 1.00 90.31 81 PRO A C 1
ATOM 635 O O . PRO A 1 81 ? 15.533 0.647 -18.814 1.00 90.31 81 PRO A O 1
ATOM 638 N N . ALA A 1 82 ? 14.564 1.325 -20.727 1.00 90.44 82 ALA A N 1
ATOM 639 C CA . ALA A 1 82 ? 15.611 2.295 -21.023 1.00 90.44 82 ALA A CA 1
ATOM 640 C C . ALA A 1 82 ? 15.661 3.390 -19.932 1.00 90.44 82 ALA A C 1
ATOM 642 O O . ALA A 1 82 ? 14.629 3.707 -19.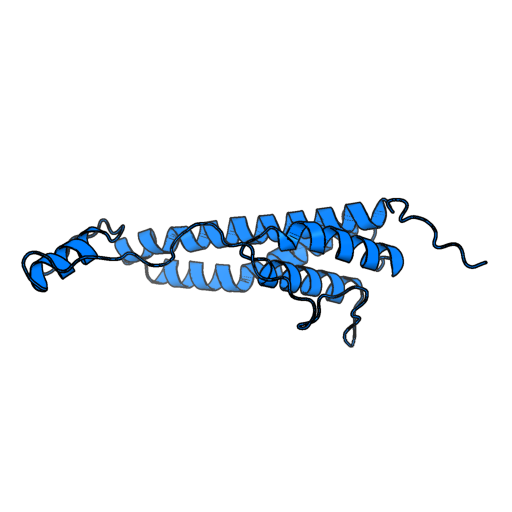330 1.00 90.44 82 ALA A O 1
ATOM 643 N N . PRO A 1 83 ? 16.828 4.003 -19.653 1.00 88.56 83 PRO A N 1
ATOM 644 C CA . PRO A 1 83 ? 16.935 5.059 -18.643 1.00 88.56 83 PRO A CA 1
ATOM 645 C C . PRO A 1 83 ? 15.932 6.207 -18.837 1.00 88.56 83 PRO A C 1
ATOM 647 O O . PRO A 1 83 ? 15.372 6.712 -17.866 1.00 88.56 83 PRO A O 1
ATOM 650 N N . GLU A 1 84 ? 15.674 6.595 -20.084 1.00 90.25 84 GLU A N 1
ATOM 651 C CA . GLU A 1 84 ? 14.723 7.639 -20.464 1.00 90.25 84 GLU A CA 1
ATOM 652 C C . GLU A 1 84 ? 13.267 7.211 -20.220 1.00 90.25 84 GLU A C 1
ATOM 654 O O . GLU A 1 84 ? 12.481 7.998 -19.686 1.00 90.25 84 GLU A O 1
ATOM 659 N N . GLU A 1 85 ? 12.923 5.953 -20.525 1.00 92.06 85 GLU A N 1
ATOM 660 C CA . GLU A 1 85 ? 11.608 5.364 -20.230 1.00 92.06 85 GLU A CA 1
ATOM 661 C C . GLU A 1 85 ? 11.347 5.346 -18.720 1.00 92.06 85 GLU A C 1
ATOM 663 O O . GLU A 1 85 ? 10.283 5.764 -18.259 1.00 92.06 85 GLU A O 1
ATOM 668 N N . ALA A 1 86 ? 12.331 4.897 -17.937 1.00 93.44 86 ALA A N 1
ATOM 669 C CA . ALA A 1 86 ? 12.243 4.816 -16.483 1.00 93.44 86 ALA A CA 1
ATOM 670 C C . ALA A 1 86 ? 12.156 6.205 -15.826 1.00 93.44 86 ALA A C 1
ATOM 672 O O . ALA A 1 86 ? 11.360 6.406 -14.906 1.00 93.44 86 ALA A O 1
ATOM 673 N N . ALA A 1 87 ? 12.919 7.186 -16.319 1.00 93.50 87 ALA A N 1
ATOM 674 C CA . ALA A 1 87 ? 12.848 8.566 -15.839 1.00 93.50 87 ALA A CA 1
ATOM 675 C C . ALA A 1 87 ? 11.490 9.213 -16.169 1.00 93.50 87 ALA A C 1
ATOM 677 O O . ALA A 1 87 ? 10.880 9.860 -15.313 1.00 93.50 87 ALA A O 1
ATOM 678 N N . GLY A 1 88 ? 10.976 8.993 -17.384 1.00 95.50 88 GLY A N 1
ATOM 679 C CA . GLY A 1 88 ? 9.643 9.448 -17.782 1.00 95.50 88 GLY A CA 1
ATOM 680 C C . GLY A 1 88 ? 8.531 8.793 -16.957 1.00 95.50 88 GLY A C 1
ATOM 681 O O . GLY A 1 88 ? 7.592 9.470 -16.529 1.00 95.50 88 GLY A O 1
ATOM 682 N N . ALA A 1 89 ? 8.654 7.493 -16.677 1.00 96.44 89 ALA A N 1
ATOM 683 C CA . ALA A 1 89 ? 7.706 6.765 -15.844 1.00 96.44 89 ALA A CA 1
ATOM 684 C C . ALA A 1 89 ? 7.698 7.288 -14.404 1.00 96.44 89 ALA A C 1
ATOM 686 O O . ALA A 1 89 ? 6.621 7.505 -13.849 1.00 96.44 89 ALA A O 1
ATOM 687 N N . ARG A 1 90 ? 8.876 7.572 -13.827 1.00 95.50 90 ARG A N 1
ATOM 688 C CA . ARG A 1 90 ? 9.010 8.171 -12.490 1.00 95.50 90 ARG A CA 1
ATOM 689 C C . ARG A 1 90 ? 8.293 9.513 -12.421 1.00 95.50 90 ARG A C 1
ATOM 691 O O . ARG A 1 90 ? 7.511 9.729 -11.501 1.00 95.50 90 ARG A O 1
ATOM 698 N N . ALA A 1 91 ? 8.523 10.396 -13.395 1.00 94.25 91 ALA A N 1
ATOM 699 C CA . ALA A 1 91 ? 7.880 11.710 -13.437 1.00 94.25 91 ALA A CA 1
ATOM 700 C C . ALA A 1 91 ? 6.346 11.593 -13.484 1.00 94.25 91 ALA A C 1
ATOM 702 O O . ALA A 1 91 ? 5.644 12.233 -12.703 1.00 94.25 91 ALA A O 1
ATOM 703 N N . ARG A 1 92 ? 5.821 10.710 -14.342 1.00 95.50 92 ARG A N 1
ATOM 704 C CA . ARG A 1 92 ? 4.377 10.460 -14.451 1.00 95.50 92 ARG A CA 1
ATOM 705 C C . ARG A 1 92 ? 3.792 9.833 -13.183 1.00 95.50 92 ARG A C 1
ATOM 707 O O . ARG A 1 92 ? 2.701 10.212 -12.760 1.00 95.50 92 ARG A O 1
ATOM 714 N N . PHE A 1 93 ? 4.509 8.894 -12.569 1.00 96.50 93 PHE A N 1
ATOM 715 C CA . PHE A 1 93 ? 4.107 8.290 -11.303 1.00 96.50 93 PHE A CA 1
ATOM 716 C C . PHE A 1 93 ? 4.059 9.336 -10.183 1.00 96.50 93 PHE A C 1
ATOM 718 O O . PHE A 1 93 ? 3.082 9.370 -9.441 1.00 96.50 93 PHE A O 1
ATOM 725 N N . ALA A 1 94 ? 5.051 10.230 -10.104 1.00 93.56 94 ALA A N 1
ATOM 726 C CA . ALA A 1 94 ? 5.109 11.308 -9.116 1.00 93.56 94 ALA A CA 1
ATOM 727 C C . ALA A 1 94 ? 3.889 12.243 -9.211 1.00 93.56 94 ALA A C 1
ATOM 729 O O . ALA A 1 94 ? 3.225 12.519 -8.213 1.00 93.56 94 ALA A O 1
ATOM 730 N N . GLU A 1 95 ? 3.518 12.667 -10.426 1.00 93.06 95 GLU A N 1
ATOM 731 C CA . GLU A 1 95 ? 2.341 13.523 -10.653 1.00 93.06 95 GLU A CA 1
ATOM 732 C C . GLU A 1 95 ? 1.022 12.905 -10.168 1.00 93.06 95 GLU A C 1
ATOM 734 O O . GLU A 1 95 ? 0.098 13.631 -9.767 1.00 93.06 95 GLU A O 1
ATOM 739 N N . TRP A 1 96 ? 0.922 11.577 -10.234 1.00 94.88 96 TRP A N 1
ATOM 740 C CA . TRP A 1 96 ? -0.208 10.813 -9.724 1.00 94.88 96 TRP A CA 1
ATOM 741 C C . TRP A 1 96 ? -0.109 10.602 -8.204 1.00 94.88 96 TRP A C 1
ATOM 743 O O . TRP A 1 96 ? -1.090 10.846 -7.496 1.00 94.88 96 TRP A O 1
ATOM 753 N N . ALA A 1 97 ? 1.064 10.219 -7.690 1.00 93.50 97 ALA A N 1
ATOM 754 C CA . ALA A 1 97 ? 1.292 9.887 -6.285 1.00 93.50 97 ALA A CA 1
ATOM 755 C C . ALA A 1 97 ? 1.089 11.093 -5.361 1.00 93.50 97 ALA A C 1
ATOM 757 O O . ALA A 1 97 ? 0.427 10.963 -4.332 1.00 93.50 97 ALA A O 1
ATOM 758 N N . ARG A 1 98 ? 1.544 12.285 -5.765 1.00 90.81 98 ARG A N 1
ATOM 759 C CA . ARG A 1 98 ? 1.459 13.519 -4.962 1.00 90.81 98 ARG A CA 1
ATOM 760 C C . ARG A 1 98 ? 0.042 13.956 -4.590 1.00 90.81 98 ARG A C 1
ATOM 762 O O . ARG A 1 98 ? -0.162 14.733 -3.666 1.00 90.81 98 ARG A O 1
ATOM 769 N N . ARG A 1 99 ? -0.968 13.470 -5.319 1.00 90.19 99 ARG A N 1
ATOM 770 C CA . ARG A 1 99 ? -2.391 13.771 -5.064 1.00 90.19 99 ARG A CA 1
ATOM 771 C C . ARG A 1 99 ? -3.015 12.828 -4.037 1.00 90.19 99 ARG A C 1
ATOM 773 O O . ARG A 1 99 ? -4.230 12.857 -3.841 1.00 90.19 99 ARG A O 1
ATOM 780 N N . ARG A 1 100 ? -2.219 11.935 -3.446 1.00 90.69 100 ARG A N 1
ATOM 781 C CA . ARG A 1 100 ? -2.688 10.872 -2.564 1.00 90.69 100 ARG A CA 1
ATOM 782 C C . ARG A 1 100 ? -2.285 11.140 -1.113 1.00 90.69 100 ARG A C 1
ATOM 784 O O . ARG A 1 100 ? -1.204 11.668 -0.870 1.00 90.69 100 ARG A O 1
ATOM 791 N N . PRO A 1 101 ? -3.105 10.696 -0.147 1.00 90.38 101 PRO A N 1
ATOM 792 C CA . PRO A 1 101 ? -2.734 10.707 1.268 1.00 90.38 101 PRO A CA 1
ATOM 793 C C . PRO A 1 101 ? -1.685 9.645 1.622 1.00 90.38 101 PRO A C 1
ATOM 795 O O . PRO A 1 101 ? -1.101 9.692 2.696 1.00 90.38 101 PRO A O 1
ATOM 798 N N . ASP A 1 102 ? -1.474 8.658 0.748 1.00 92.44 102 ASP A N 1
ATOM 799 C CA . ASP A 1 102 ? -0.515 7.567 0.917 1.00 92.44 1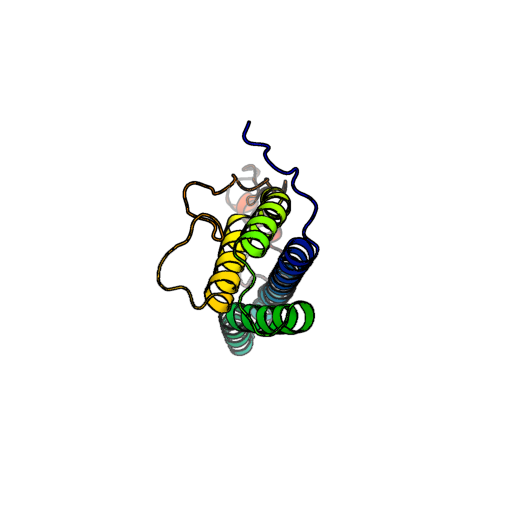02 ASP A CA 1
ATOM 800 C C . ASP A 1 102 ? 0.629 7.628 -0.115 1.00 92.44 102 ASP A C 1
ATOM 802 O O . ASP A 1 102 ? 1.079 6.581 -0.587 1.00 92.44 102 ASP A O 1
ATOM 806 N N . CYS A 1 103 ? 1.079 8.842 -0.476 1.00 92.44 103 CYS A N 1
ATOM 807 C CA . CYS A 1 103 ? 2.144 9.092 -1.461 1.00 92.44 103 CYS A CA 1
ATOM 808 C C . CYS A 1 103 ? 3.453 8.357 -1.122 1.00 92.44 103 CYS A C 1
ATOM 810 O O . CYS A 1 103 ? 3.946 7.599 -1.952 1.00 92.44 103 CYS A O 1
ATOM 812 N N . GLU A 1 104 ? 3.945 8.463 0.115 1.00 91.56 104 GLU A N 1
ATOM 813 C CA . GLU A 1 104 ? 5.192 7.822 0.570 1.00 91.56 104 GLU A CA 1
ATOM 814 C C . GLU A 1 104 ? 5.191 6.298 0.362 1.00 91.56 104 GLU A C 1
ATOM 816 O O . GLU A 1 104 ? 6.186 5.673 -0.023 1.00 91.56 104 GLU A O 1
ATOM 821 N N . VAL A 1 105 ? 4.035 5.671 0.601 1.00 93.88 105 VAL A N 1
ATOM 822 C CA . VAL A 1 105 ? 3.858 4.226 0.429 1.00 93.88 105 VAL A CA 1
ATOM 823 C C . VAL A 1 105 ? 3.828 3.871 -1.061 1.00 93.88 105 VAL A C 1
ATOM 825 O O . VAL A 1 105 ? 4.369 2.835 -1.454 1.00 93.88 105 VAL A O 1
ATOM 828 N N . ALA A 1 106 ? 3.242 4.731 -1.897 1.00 95.81 106 ALA A N 1
ATOM 829 C CA . ALA A 1 106 ? 3.236 4.574 -3.347 1.00 95.81 106 ALA A CA 1
ATOM 830 C C . ALA A 1 106 ? 4.649 4.682 -3.939 1.00 95.81 106 ALA A C 1
ATOM 832 O O . ALA A 1 106 ? 5.047 3.831 -4.732 1.00 95.81 106 ALA A O 1
ATOM 833 N N . GLU A 1 107 ? 5.434 5.668 -3.512 1.00 95.06 107 GLU A N 1
ATOM 834 C CA . GLU A 1 107 ? 6.827 5.858 -3.934 1.00 95.06 107 GLU A CA 1
ATOM 835 C C . GLU A 1 107 ? 7.716 4.678 -3.519 1.00 95.06 107 GLU A C 1
ATOM 837 O O . GLU A 1 107 ? 8.509 4.166 -4.313 1.00 95.06 107 GLU A O 1
ATOM 842 N N . THR A 1 108 ? 7.527 4.164 -2.300 1.00 95.44 108 THR A N 1
ATOM 843 C CA . THR A 1 108 ? 8.225 2.961 -1.819 1.00 95.44 108 THR A CA 1
ATOM 844 C C . THR A 1 108 ? 7.875 1.724 -2.658 1.00 95.44 108 THR A C 1
ATOM 846 O O . THR A 1 108 ? 8.757 0.921 -2.998 1.00 95.44 108 THR A O 1
ATOM 849 N N . PHE A 1 109 ? 6.602 1.577 -3.039 1.00 97.56 109 PHE A N 1
ATOM 850 C CA . PHE A 1 109 ? 6.154 0.517 -3.942 1.00 97.56 109 PHE A CA 1
ATOM 851 C C . PHE A 1 109 ? 6.792 0.648 -5.326 1.00 97.56 109 PHE A C 1
ATOM 853 O O . PHE A 1 109 ? 7.339 -0.326 -5.845 1.00 97.56 109 PHE A O 1
ATOM 860 N N . TYR A 1 110 ? 6.810 1.858 -5.885 1.00 97.06 110 TYR A N 1
ATOM 861 C CA . TYR A 1 110 ? 7.461 2.141 -7.159 1.00 97.06 110 TYR A CA 1
ATOM 862 C C . TYR A 1 110 ? 8.949 1.771 -7.134 1.00 97.06 110 TYR A C 1
ATOM 864 O O . TYR A 1 110 ? 9.406 0.994 -7.975 1.00 97.06 110 TYR A O 1
ATOM 872 N N . ASN A 1 111 ? 9.689 2.217 -6.115 1.00 95.25 111 ASN A N 1
ATOM 873 C CA . ASN A 1 111 ? 11.100 1.867 -5.929 1.00 95.25 111 ASN A CA 1
ATOM 874 C C . ASN A 1 111 ? 11.313 0.349 -5.854 1.00 95.25 111 ASN A C 1
ATOM 876 O O . ASN A 1 111 ? 12.277 -0.182 -6.405 1.00 95.25 111 ASN A O 1
ATOM 880 N N . SER A 1 112 ? 10.399 -0.369 -5.200 1.00 96.25 112 SER A N 1
ATOM 881 C CA . SER A 1 112 ? 10.465 -1.829 -5.090 1.00 96.25 112 SER A CA 1
ATOM 882 C C . SER A 1 112 ? 10.345 -2.530 -6.444 1.00 96.25 112 SER A C 1
ATOM 884 O O . SER A 1 112 ? 11.000 -3.558 -6.646 1.00 96.25 112 SER A O 1
ATOM 886 N N . VAL A 1 113 ? 9.541 -1.982 -7.359 1.00 96.62 113 VAL A N 1
ATOM 887 C CA . VAL A 1 113 ? 9.384 -2.484 -8.729 1.00 96.62 113 VAL A CA 1
ATOM 888 C C . VAL A 1 113 ? 10.594 -2.106 -9.585 1.00 96.62 113 VAL A C 1
ATOM 890 O O . VAL A 1 113 ? 11.226 -2.994 -10.155 1.00 96.62 113 VAL A O 1
ATOM 893 N N . ILE A 1 114 ? 10.978 -0.825 -9.625 1.00 95.00 114 ILE A N 1
ATOM 894 C CA . ILE A 1 114 ? 12.091 -0.343 -10.460 1.00 95.00 114 ILE A CA 1
ATOM 895 C C . ILE A 1 114 ? 13.408 -1.038 -10.111 1.00 95.00 114 ILE A C 1
ATOM 897 O O . ILE A 1 114 ? 14.092 -1.534 -11.006 1.00 95.00 114 ILE A O 1
ATOM 901 N N . ARG A 1 115 ? 13.735 -1.183 -8.822 1.00 94.00 115 ARG A N 1
ATOM 902 C CA . ARG A 1 115 ? 14.953 -1.896 -8.399 1.00 94.00 115 ARG A CA 1
ATOM 903 C C . ARG A 1 115 ? 15.004 -3.335 -8.905 1.00 94.00 115 ARG A C 1
ATOM 905 O O . ARG A 1 115 ? 16.068 -3.812 -9.290 1.00 94.00 115 ARG A O 1
ATOM 912 N N . ARG A 1 116 ? 13.862 -4.031 -8.916 1.00 94.06 116 ARG A N 1
ATOM 913 C CA . ARG A 1 116 ? 13.765 -5.419 -9.395 1.00 94.06 116 ARG A CA 1
ATOM 91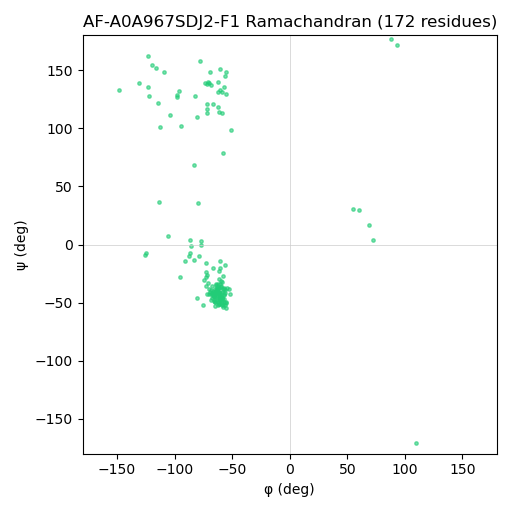4 C C . ARG A 1 116 ? 13.822 -5.519 -10.921 1.00 94.06 116 ARG A C 1
ATOM 916 O O . ARG A 1 116 ? 14.334 -6.515 -11.418 1.00 94.06 116 ARG A O 1
ATOM 923 N N . LEU A 1 117 ? 13.335 -4.514 -11.652 1.00 92.12 117 LEU A N 1
ATOM 924 C CA . LEU A 1 117 ? 13.451 -4.454 -13.116 1.00 92.12 117 LEU A CA 1
ATOM 925 C C . LEU A 1 117 ? 14.893 -4.205 -13.570 1.00 92.12 117 LEU A C 1
ATOM 927 O O . LEU A 1 117 ? 15.358 -4.855 -14.499 1.00 92.12 117 LEU A O 1
ATOM 931 N N . HIS A 1 118 ? 15.606 -3.297 -12.903 1.00 88.06 118 HIS A N 1
ATOM 932 C CA . HIS A 1 118 ? 16.973 -2.921 -13.275 1.00 88.06 118 HIS A CA 1
ATOM 933 C C . HIS A 1 118 ? 18.057 -3.805 -12.639 1.00 88.06 118 HIS A C 1
ATOM 935 O O . HIS A 1 118 ? 19.226 -3.692 -13.003 1.00 88.06 118 HIS A O 1
ATOM 941 N N . GLY A 1 119 ? 17.698 -4.672 -11.685 1.00 82.62 119 GLY A N 1
ATOM 942 C CA . GLY A 1 119 ? 18.671 -5.458 -10.918 1.00 82.62 119 GLY A CA 1
ATOM 943 C C . GLY A 1 119 ? 19.647 -4.575 -10.132 1.00 82.62 119 GLY A C 1
ATOM 944 O O . GLY A 1 119 ? 20.808 -4.944 -9.960 1.00 82.62 119 GLY A O 1
ATOM 945 N N . THR A 1 120 ? 19.203 -3.383 -9.721 1.00 67.25 120 THR A N 1
ATOM 946 C CA . THR A 1 120 ? 20.078 -2.295 -9.269 1.00 67.25 120 THR A CA 1
ATOM 947 C C . THR A 1 120 ? 20.884 -2.669 -8.023 1.00 67.25 120 THR A C 1
ATOM 949 O O . THR A 1 120 ? 20.326 -3.090 -7.008 1.00 67.25 120 THR A O 1
ATOM 952 N N . VAL A 1 121 ? 22.196 -2.407 -8.072 1.00 61.66 121 VAL A N 1
ATOM 953 C CA . VAL A 1 121 ? 23.068 -2.263 -6.896 1.00 61.66 121 VAL A CA 1
ATOM 954 C C . VAL A 1 121 ? 23.349 -0.769 -6.710 1.00 61.66 121 VAL A C 1
ATOM 956 O O . VAL A 1 121 ? 24.025 -0.164 -7.538 1.00 61.66 121 VAL A O 1
ATOM 959 N N . GLY A 1 122 ? 22.824 -0.169 -5.639 1.00 74.81 122 GLY A N 1
ATOM 960 C CA . GLY A 1 122 ? 22.898 1.278 -5.386 1.00 74.81 122 GLY A CA 1
ATOM 961 C C . GLY A 1 122 ? 21.542 1.980 -5.528 1.00 74.81 122 GLY A C 1
ATOM 962 O O . GLY A 1 122 ? 20.514 1.315 -5.613 1.00 74.81 122 GLY A O 1
ATOM 963 N N . VAL A 1 123 ? 21.547 3.316 -5.505 1.00 81.75 123 VAL A N 1
ATOM 964 C CA . VAL A 1 123 ? 20.355 4.169 -5.670 1.00 81.75 123 VAL A CA 1
ATOM 965 C C . VAL A 1 123 ? 20.587 5.098 -6.858 1.00 81.75 123 VAL A C 1
ATOM 967 O O . VAL A 1 123 ? 21.607 5.787 -6.884 1.00 81.75 123 VAL A O 1
ATOM 970 N N . ASP A 1 124 ? 19.653 5.145 -7.811 1.00 87.94 124 ASP A N 1
ATOM 971 C CA . ASP A 1 124 ? 19.675 6.101 -8.930 1.00 87.94 124 ASP A CA 1
ATOM 972 C C . ASP A 1 124 ? 18.511 7.110 -8.815 1.00 87.94 124 ASP A C 1
ATOM 974 O O . ASP A 1 124 ? 17.379 6.793 -9.192 1.00 87.94 124 ASP A O 1
ATOM 978 N N . PRO A 1 125 ? 18.761 8.350 -8.339 1.00 87.81 125 PRO A N 1
ATOM 979 C CA . PRO A 1 125 ? 17.721 9.369 -8.148 1.00 87.81 125 PRO A CA 1
ATOM 980 C C . PRO A 1 125 ? 16.975 9.777 -9.427 1.00 87.81 125 PRO A C 1
ATOM 982 O O . PRO A 1 125 ? 15.929 10.418 -9.353 1.00 87.81 125 PRO A O 1
ATOM 985 N N . ARG A 1 126 ? 17.493 9.430 -10.614 1.00 88.69 126 ARG A N 1
ATOM 986 C CA . ARG A 1 126 ? 16.816 9.715 -11.888 1.00 88.69 126 ARG A CA 1
ATOM 987 C C . ARG A 1 126 ? 15.607 8.811 -12.108 1.00 88.69 126 ARG A C 1
ATOM 989 O O . ARG A 1 126 ? 14.673 9.210 -12.797 1.00 88.69 126 ARG A O 1
ATOM 996 N N . ILE A 1 127 ? 15.635 7.604 -11.541 1.00 90.31 127 ILE A N 1
ATOM 997 C CA . ILE A 1 127 ? 14.617 6.566 -11.747 1.00 90.31 127 ILE A CA 1
ATOM 998 C C . ILE A 1 127 ? 13.999 6.065 -10.437 1.00 90.31 127 ILE A C 1
ATOM 1000 O O . ILE A 1 127 ? 13.020 5.334 -10.490 1.00 90.31 127 ILE A O 1
ATOM 1004 N N . GLU A 1 128 ? 14.511 6.482 -9.277 1.00 91.94 128 GLU A N 1
ATOM 1005 C CA . GLU A 1 128 ? 13.983 6.164 -7.944 1.00 91.94 128 GLU A CA 1
ATOM 1006 C C . GLU A 1 128 ? 13.570 7.427 -7.173 1.00 91.94 128 GLU A C 1
ATOM 1008 O O . GLU A 1 128 ? 14.092 8.523 -7.390 1.00 91.94 128 GLU A O 1
ATOM 1013 N N . PHE A 1 129 ? 12.638 7.270 -6.238 1.00 91.00 129 PHE A N 1
ATOM 1014 C CA . PHE A 1 129 ? 12.300 8.281 -5.238 1.00 91.00 129 PHE A CA 1
ATOM 1015 C C . PHE A 1 129 ? 13.292 8.214 -4.073 1.00 91.00 129 PHE A C 1
ATOM 1017 O O . PHE A 1 129 ? 13.515 7.142 -3.504 1.00 91.00 129 PHE A O 1
ATOM 1024 N N . VAL A 1 130 ? 13.891 9.348 -3.712 1.00 87.12 130 VAL A N 1
ATOM 1025 C CA . VAL A 1 130 ? 14.815 9.478 -2.576 1.00 87.12 130 VAL A CA 1
ATOM 1026 C C . VAL A 1 130 ? 14.218 10.414 -1.530 1.00 87.12 130 VAL A C 1
ATOM 1028 O O . VAL A 1 130 ? 13.459 11.308 -1.872 1.00 87.12 130 VAL A O 1
ATOM 1031 N N . ALA A 1 131 ? 14.570 10.226 -0.256 1.00 69.31 131 ALA A N 1
ATOM 1032 C CA . ALA A 1 131 ? 13.892 10.849 0.890 1.00 69.31 131 ALA A CA 1
ATOM 1033 C C . ALA A 1 131 ? 13.802 12.394 0.877 1.00 69.31 131 ALA A C 1
ATOM 1035 O O . ALA A 1 131 ? 12.992 12.951 1.606 1.00 69.31 131 ALA A O 1
ATOM 1036 N N . ASN A 1 132 ? 14.609 13.085 0.067 1.00 59.50 132 ASN A N 1
ATOM 1037 C CA . ASN A 1 132 ? 14.561 14.545 -0.066 1.00 59.50 132 ASN A CA 1
ATOM 1038 C C . ASN A 1 132 ? 13.539 15.041 -1.110 1.00 59.50 132 ASN A C 1
ATOM 1040 O O . ASN A 1 132 ? 13.328 16.246 -1.201 1.00 59.50 132 ASN A O 1
ATOM 1044 N N . ASP A 1 133 ? 12.930 14.133 -1.880 1.00 57.91 133 ASP A N 1
ATOM 1045 C CA . ASP A 1 133 ? 11.959 14.424 -2.947 1.00 57.91 133 ASP A CA 1
ATOM 1046 C C . ASP A 1 133 ? 10.513 14.074 -2.543 1.00 57.91 133 ASP A C 1
ATOM 1048 O O . ASP A 1 133 ? 9.626 14.080 -3.393 1.00 57.91 133 ASP A O 1
ATOM 1052 N N . VAL A 1 134 ? 10.278 13.711 -1.278 1.00 59.19 134 VAL A N 1
ATOM 1053 C CA . VAL A 1 134 ? 8.965 13.248 -0.814 1.00 59.19 134 VAL A CA 1
ATOM 1054 C C . VAL A 1 134 ? 8.003 14.432 -0.757 1.00 59.19 134 VAL A C 1
ATOM 1056 O O . VAL A 1 134 ? 8.209 15.374 0.010 1.00 59.19 134 VAL A O 1
ATOM 1059 N N . ASP A 1 135 ? 6.954 14.377 -1.575 1.00 62.88 135 ASP A N 1
ATOM 1060 C CA . ASP A 1 135 ? 5.858 15.342 -1.529 1.00 62.88 135 ASP A CA 1
ATOM 1061 C C . ASP A 1 135 ? 5.062 15.171 -0.225 1.00 62.88 135 ASP A C 1
ATOM 1063 O O . ASP A 1 135 ? 4.726 14.047 0.165 1.00 62.88 135 ASP A O 1
ATOM 1067 N N . ASP A 1 136 ? 4.692 16.287 0.415 1.00 68.31 136 ASP A N 1
ATOM 1068 C CA . ASP A 1 136 ? 3.781 16.257 1.561 1.00 68.31 136 ASP A CA 1
ATOM 1069 C C . ASP A 1 136 ? 2.472 15.545 1.162 1.00 68.31 136 ASP A C 1
ATOM 1071 O O . ASP A 1 136 ? 1.858 15.894 0.141 1.00 68.31 136 ASP A O 1
ATOM 1075 N N . PRO A 1 137 ? 1.998 14.560 1.950 1.00 72.19 137 PRO A N 1
ATOM 1076 C CA . PRO A 1 137 ? 0.784 13.832 1.623 1.00 72.19 137 PRO A CA 1
ATOM 1077 C C . PRO A 1 137 ? -0.403 14.787 1.550 1.00 72.19 137 PRO A C 1
ATOM 1079 O O . PRO A 1 137 ? -0.644 15.591 2.453 1.00 72.19 137 PRO A O 1
ATOM 1082 N N . THR A 1 138 ? -1.202 14.659 0.490 1.00 77.12 138 THR A N 1
ATOM 1083 C CA . THR A 1 138 ? -2.461 15.405 0.397 1.00 77.12 138 THR A CA 1
ATOM 1084 C C . THR A 1 138 ? -3.411 14.880 1.479 1.00 77.12 138 THR A C 1
ATOM 1086 O O . THR A 1 138 ? -3.738 13.691 1.442 1.00 77.12 138 THR A O 1
ATOM 1089 N N . PRO A 1 139 ? -3.899 15.711 2.421 1.00 79.31 139 PRO A N 1
ATOM 1090 C CA . PRO A 1 139 ? -4.814 15.244 3.459 1.00 79.31 139 PRO A CA 1
ATOM 1091 C C . PRO A 1 139 ? -6.070 14.608 2.851 1.00 79.31 139 PRO A C 1
ATOM 1093 O O . PRO A 1 139 ? -6.680 15.173 1.945 1.00 79.31 139 PRO A O 1
ATOM 1096 N N . ASP A 1 140 ? -6.510 13.460 3.376 1.00 79.94 140 ASP A N 1
ATOM 1097 C CA . ASP A 1 140 ? -7.720 12.769 2.896 1.00 79.94 140 ASP A CA 1
ATOM 1098 C C . ASP A 1 140 ? -9.035 13.412 3.389 1.00 79.94 140 ASP A C 1
ATOM 1100 O O . ASP A 1 140 ? -10.128 12.902 3.125 1.00 79.94 140 ASP A O 1
ATOM 1104 N N . GLY A 1 141 ? -8.927 14.532 4.113 1.00 80.06 141 GLY A N 1
ATOM 1105 C CA . GLY A 1 141 ? -10.037 15.288 4.689 1.00 80.06 141 GLY A CA 1
ATOM 1106 C C . GLY A 1 141 ? -10.710 14.612 5.885 1.00 80.06 141 GLY A C 1
ATOM 1107 O O . GLY A 1 141 ? -11.708 15.134 6.382 1.00 80.06 141 GLY A O 1
ATOM 1108 N N . ARG A 1 142 ? -10.210 13.462 6.355 1.00 81.31 142 ARG A N 1
ATOM 1109 C CA . ARG A 1 142 ? -10.771 12.747 7.503 1.00 81.31 142 ARG A CA 1
ATOM 1110 C C . ARG A 1 142 ? -9.979 13.090 8.750 1.00 81.31 142 ARG A C 1
ATOM 1112 O O . ARG A 1 142 ? -8.763 12.944 8.791 1.00 81.31 142 ARG A O 1
ATOM 1119 N N . GLU A 1 143 ? -10.679 13.487 9.804 1.00 85.88 143 GLU A N 1
ATOM 1120 C CA . GLU A 1 143 ? -10.057 13.595 11.119 1.00 85.88 143 GLU A CA 1
ATOM 1121 C C . GLU A 1 143 ? -9.800 12.178 11.662 1.00 85.88 143 GLU A C 1
ATOM 1123 O O . GLU A 1 143 ? -10.748 11.397 11.807 1.00 85.88 143 GLU A O 1
ATOM 1128 N N . PRO A 1 144 ? -8.543 11.805 11.972 1.00 86.62 144 PRO A N 1
ATOM 1129 C CA . PRO A 1 144 ? -8.236 10.481 12.511 1.00 86.62 144 PRO A CA 1
ATOM 1130 C C . PRO A 1 144 ? -8.593 10.361 14.004 1.00 86.62 144 PRO A C 1
ATOM 1132 O O . PRO A 1 144 ? -8.414 9.303 14.604 1.00 86.62 144 PRO A O 1
ATOM 1135 N N . TRP A 1 145 ? -9.116 11.430 14.607 1.00 90.94 145 TRP A N 1
ATOM 1136 C CA . TRP A 1 145 ? -9.599 11.489 15.982 1.00 90.94 145 TRP A CA 1
ATOM 1137 C C . TRP A 1 145 ? -11.063 11.939 16.022 1.00 90.94 145 TRP A C 1
ATOM 1139 O O . TRP A 1 145 ? -11.593 12.522 15.082 1.00 90.94 145 TRP A O 1
ATOM 1149 N N . LYS A 1 146 ? -11.727 11.681 17.150 1.00 92.00 146 LYS A N 1
ATOM 1150 C CA . LYS A 1 146 ? -13.046 12.236 17.471 1.00 92.00 146 LYS A CA 1
ATOM 1151 C C . LYS A 1 146 ? -12.949 12.991 18.788 1.00 92.00 146 LYS A C 1
ATOM 1153 O O . LYS A 1 146 ? -12.385 12.473 19.751 1.00 92.00 146 LYS A O 1
ATOM 1158 N N . THR A 1 147 ? -13.539 14.179 18.845 1.00 93.88 147 THR A N 1
ATOM 1159 C CA . THR A 1 147 ? -13.565 15.001 20.060 1.00 93.88 147 THR A CA 1
ATOM 1160 C C . THR A 1 147 ? -14.884 14.819 20.799 1.00 93.88 147 THR A C 1
ATOM 1162 O O . THR A 1 147 ? -15.956 15.018 20.231 1.00 93.88 147 THR A O 1
ATOM 1165 N N . PHE A 1 148 ? -14.808 14.493 22.089 1.00 95.25 148 PHE A N 1
ATOM 1166 C CA . PHE A 1 148 ? -15.967 14.370 22.971 1.00 95.25 148 PHE A CA 1
ATOM 1167 C C . PHE A 1 148 ? -15.904 15.456 24.040 1.00 95.25 148 PHE A C 1
ATOM 1169 O O . PHE A 1 148 ? -14.944 15.528 24.805 1.00 95.25 148 PHE A O 1
ATOM 1176 N N . ARG A 1 149 ? -16.932 16.307 24.111 1.00 94.88 149 ARG A N 1
ATOM 1177 C CA . ARG A 1 149 ? -17.061 17.263 25.217 1.00 94.88 149 ARG A CA 1
ATOM 1178 C C . ARG A 1 149 ? -17.445 16.517 26.491 1.00 94.88 149 ARG A C 1
ATOM 1180 O O . ARG A 1 149 ? -18.297 15.624 26.446 1.00 94.88 149 ARG A O 1
ATOM 1187 N N . VAL A 1 150 ? -16.821 16.898 27.606 1.00 95.88 150 VAL A N 1
ATOM 1188 C CA . VAL A 1 150 ? -17.196 16.398 28.931 1.00 95.88 150 VAL A CA 1
ATOM 1189 C C . VAL A 1 150 ? -18.527 17.033 29.307 1.00 95.88 150 VAL A C 1
ATOM 1191 O O . VAL A 1 150 ? -18.620 18.244 29.478 1.00 95.88 150 VAL A O 1
ATOM 1194 N N . ASP A 1 151 ? -19.551 16.197 29.391 1.00 92.00 151 ASP A N 1
ATOM 1195 C CA . ASP A 1 151 ? -20.930 16.583 29.692 1.00 92.00 151 ASP A CA 1
ATOM 1196 C C . ASP A 1 151 ? -21.595 15.434 30.451 1.00 92.00 151 ASP A C 1
ATOM 1198 O O . ASP A 1 151 ? -21.423 14.268 30.070 1.00 92.00 151 ASP A O 1
ATOM 1202 N N . GLY A 1 152 ? -22.277 15.757 31.551 1.00 91.00 152 GLY A N 1
ATOM 1203 C CA . GLY A 1 152 ? -22.777 14.775 32.520 1.00 91.00 152 GLY A CA 1
ATOM 1204 C C . GLY A 1 152 ? -21.683 14.064 33.336 1.00 91.00 152 GLY A C 1
ATOM 1205 O O . GLY A 1 152 ? -21.939 13.019 33.925 1.00 91.00 152 GLY A O 1
ATOM 1206 N N . GLY A 1 153 ? -20.459 14.605 33.367 1.00 95.44 153 GLY A N 1
ATOM 1207 C CA . GLY A 1 153 ? -19.305 14.013 34.054 1.00 95.44 153 GLY A CA 1
ATOM 1208 C C . GLY A 1 153 ? -18.498 13.023 33.201 1.00 95.44 153 GLY A C 1
ATOM 1209 O O . GLY A 1 153 ? -18.818 12.740 32.043 1.00 95.44 153 GLY A O 1
ATOM 1210 N N . PHE A 1 154 ? -17.403 12.505 33.770 1.00 95.06 154 PHE A N 1
ATOM 1211 C CA . PHE A 1 154 ? -16.483 11.610 33.056 1.00 95.06 154 PHE A CA 1
ATOM 1212 C C . PHE A 1 154 ? -17.126 10.273 32.679 1.00 95.06 154 PHE A C 1
ATOM 1214 O O . PHE A 1 154 ? -16.984 9.861 31.533 1.00 95.06 154 PHE A O 1
ATOM 1221 N N . GLY A 1 155 ? -17.875 9.636 33.589 1.00 94.12 155 GLY A N 1
ATOM 1222 C CA . GLY A 1 155 ? -18.532 8.345 33.328 1.00 94.12 155 GLY A CA 1
ATOM 1223 C C . GLY A 1 155 ? -19.438 8.389 32.094 1.00 94.12 155 GLY A C 1
ATOM 1224 O O . GLY A 1 155 ? -19.193 7.678 31.124 1.00 94.12 155 GLY A O 1
ATOM 1225 N N . ALA A 1 156 ? -20.379 9.339 32.061 1.00 93.75 156 ALA A N 1
ATOM 1226 C CA . ALA A 1 156 ? -21.272 9.539 30.917 1.00 93.75 156 ALA A CA 1
ATOM 1227 C C . ALA A 1 156 ? -20.517 9.862 29.613 1.00 93.75 156 ALA A C 1
ATOM 1229 O O . ALA A 1 156 ? -20.956 9.518 28.517 1.00 93.75 156 ALA A O 1
ATOM 1230 N N . THR A 1 157 ? -19.363 10.527 29.709 1.00 95.94 157 THR A N 1
ATOM 1231 C CA . THR A 1 157 ? -18.523 10.820 28.542 1.00 95.94 157 THR A CA 1
ATOM 1232 C C . THR A 1 157 ? -17.837 9.559 28.014 1.00 95.94 157 THR A C 1
ATOM 1234 O O . THR A 1 157 ? -17.835 9.341 26.803 1.00 95.94 157 THR A O 1
ATOM 1237 N N . ILE A 1 158 ? -17.310 8.705 28.895 1.00 93.62 158 ILE A N 1
ATOM 1238 C CA . ILE A 1 158 ? -16.718 7.415 28.517 1.00 93.62 158 ILE A CA 1
ATOM 1239 C C . ILE A 1 158 ? -17.771 6.497 27.890 1.00 93.62 158 ILE A C 1
ATOM 1241 O O . ILE A 1 158 ? -17.495 5.897 26.854 1.00 93.62 158 ILE A O 1
ATOM 1245 N N . GLU A 1 159 ? -18.995 6.457 28.418 1.00 92.25 159 GLU A N 1
ATOM 1246 C CA . GLU A 1 159 ? -20.093 5.705 27.798 1.00 92.25 159 GLU A CA 1
ATOM 1247 C C . GLU A 1 159 ? -20.362 6.155 26.355 1.00 92.25 159 GLU A C 1
ATOM 1249 O O . GLU A 1 159 ? -20.502 5.317 25.464 1.00 92.25 159 GLU A O 1
ATOM 1254 N N . ARG A 1 160 ? -20.358 7.470 26.084 1.00 93.81 160 ARG A N 1
ATOM 1255 C CA . ARG A 1 160 ? -20.484 7.997 24.711 1.00 93.81 160 ARG A CA 1
ATOM 1256 C C . ARG A 1 160 ? -19.315 7.586 23.819 1.00 93.81 160 ARG A C 1
ATOM 1258 O O . ARG A 1 160 ? -19.530 7.290 22.645 1.00 93.81 160 ARG A O 1
ATOM 1265 N N . VAL A 1 161 ? -18.092 7.559 24.354 1.00 94.19 161 VAL A N 1
ATOM 1266 C CA . VAL A 1 161 ? -16.911 7.081 23.618 1.00 94.19 161 VAL A CA 1
ATOM 1267 C C . VAL A 1 161 ? -17.087 5.610 23.248 1.00 94.19 161 VAL A C 1
ATOM 1269 O O . VAL A 1 161 ? -16.984 5.273 22.068 1.00 94.19 161 VAL A O 1
ATOM 1272 N N . LEU A 1 162 ? -17.416 4.752 24.218 1.00 92.81 162 LEU A N 1
ATOM 1273 C CA . LEU A 1 162 ? -17.617 3.316 24.006 1.00 92.81 162 LEU A CA 1
ATOM 1274 C C . LEU A 1 162 ? -18.769 3.037 23.032 1.00 92.81 162 LEU A C 1
ATOM 1276 O O . LEU A 1 162 ? -18.618 2.214 22.133 1.00 92.81 162 LEU A O 1
ATOM 1280 N N . ALA A 1 163 ? -19.882 3.766 23.146 1.00 91.31 163 ALA A N 1
ATOM 1281 C CA . ALA A 1 163 ? -21.023 3.663 22.234 1.00 91.31 163 ALA A CA 1
ATOM 1282 C C . ALA A 1 163 ? -20.712 4.143 20.803 1.00 91.31 163 ALA A C 1
ATOM 1284 O O . ALA A 1 163 ? -21.423 3.788 19.867 1.00 91.31 163 ALA A O 1
ATOM 1285 N N . SER A 1 164 ? -19.662 4.949 20.615 1.00 92.94 164 SER A N 1
ATOM 1286 C CA . SER A 1 164 ? -19.232 5.415 19.291 1.00 92.94 164 SER A CA 1
ATOM 1287 C C . SER A 1 164 ? -18.348 4.414 18.540 1.00 92.94 164 SER A C 1
ATOM 1289 O O . SER A 1 164 ? -18.079 4.612 17.346 1.00 92.94 164 SER A O 1
ATOM 1291 N N . LEU A 1 165 ? -17.851 3.384 19.236 1.00 91.81 165 LEU A N 1
ATOM 1292 C CA . LEU A 1 165 ? -17.052 2.330 18.631 1.00 91.81 165 LEU A CA 1
ATOM 1293 C C . LEU A 1 165 ? -17.954 1.472 17.739 1.00 91.81 165 LEU A C 1
ATOM 1295 O O . LEU A 1 165 ? -19.069 1.140 18.133 1.00 91.81 165 LEU A O 1
ATOM 1299 N N . PRO A 1 166 ? -17.489 1.066 16.550 1.00 91.06 166 PRO A N 1
ATOM 1300 C CA . PRO A 1 166 ? -18.310 0.323 15.607 1.00 91.06 166 PRO A CA 1
ATOM 1301 C C . PRO A 1 166 ? -18.408 -1.165 15.984 1.00 91.06 166 PRO A C 1
ATOM 1303 O O . PRO A 1 166 ? -18.366 -1.986 15.080 1.00 91.06 166 PRO A O 1
ATOM 1306 N N . LEU A 1 167 ? -18.456 -1.521 17.272 1.00 91.75 167 LEU A N 1
ATOM 1307 C CA . LEU A 1 167 ? -18.482 -2.903 17.762 1.00 91.75 167 LEU A CA 1
ATOM 1308 C C . LEU A 1 167 ? -19.920 -3.354 18.039 1.00 91.75 167 LEU A C 1
ATOM 1310 O O . LEU A 1 167 ? -20.665 -2.653 18.719 1.00 91.75 167 LEU A O 1
ATOM 1314 N N . GLU A 1 168 ? -20.294 -4.534 17.550 1.00 89.62 168 GLU A N 1
ATOM 1315 C CA . GLU A 1 168 ? -21.628 -5.121 17.767 1.00 89.62 168 GLU A CA 1
ATOM 1316 C C . GLU A 1 168 ? -21.700 -6.013 19.022 1.00 89.62 168 GLU A C 1
ATOM 1318 O O . GLU A 1 168 ? -22.786 -6.351 19.494 1.00 89.62 168 GLU A O 1
ATOM 1323 N N . SER A 1 169 ? -20.550 -6.388 19.591 1.00 86.44 169 SER A N 1
ATOM 1324 C CA . SER A 1 169 ? -20.485 -7.222 20.796 1.00 86.44 169 SER A CA 1
ATOM 1325 C C . SER A 1 169 ? -20.945 -6.467 22.054 1.00 86.44 169 SER A C 1
ATOM 1327 O O . SER A 1 169 ? -20.560 -5.312 22.247 1.00 86.44 169 SER A O 1
ATOM 1329 N N . PRO A 1 170 ? -21.706 -7.112 22.962 1.00 87.12 170 PRO A N 1
ATOM 1330 C CA . PRO A 1 170 ? -22.098 -6.492 24.222 1.00 87.12 170 PRO A CA 1
ATOM 1331 C C . PRO A 1 170 ? -20.896 -6.311 25.160 1.00 87.12 170 PRO A C 1
ATOM 1333 O O . PRO A 1 170 ? -19.979 -7.135 25.192 1.00 87.12 170 PRO A O 1
ATOM 1336 N N . TRP A 1 171 ? -20.940 -5.253 25.970 1.00 87.31 171 TRP A N 1
ATOM 1337 C CA . TRP A 1 171 ? -20.011 -5.047 27.082 1.00 87.31 171 TRP A CA 1
ATOM 1338 C C . TRP A 1 171 ? -20.352 -6.003 28.232 1.00 87.31 171 TRP A C 1
ATOM 1340 O O . TRP A 1 171 ? -21.529 -6.218 28.517 1.00 87.31 171 TRP A O 1
ATOM 1350 N N . HIS A 1 172 ? -19.333 -6.582 28.874 1.00 83.38 172 HIS A N 1
ATOM 1351 C CA . HIS A 1 172 ? -19.523 -7.487 30.017 1.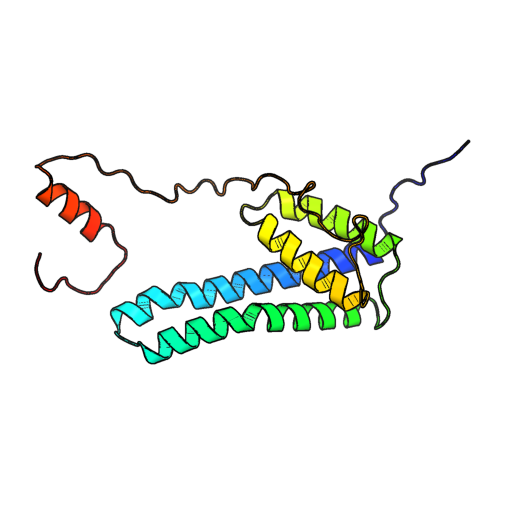00 83.38 172 HIS A CA 1
ATOM 1352 C C . HIS A 1 172 ? -20.077 -6.740 31.237 1.00 83.38 172 HIS A C 1
ATOM 1354 O O . HIS A 1 172 ? -21.044 -7.177 31.850 1.00 83.38 172 HIS A O 1
ATOM 1360 N N . GLU A 1 173 ? -19.490 -5.582 31.532 1.00 79.50 173 GLU A N 1
ATOM 1361 C CA . GLU A 1 173 ? -19.942 -4.612 32.528 1.00 79.50 173 GLU A CA 1
ATOM 1362 C C . GLU A 1 173 ? -19.941 -3.237 31.850 1.00 79.50 173 GLU A C 1
ATOM 1364 O O . GLU A 1 173 ? -19.055 -2.958 31.036 1.00 79.50 173 GLU A O 1
ATOM 1369 N N . ARG A 1 174 ? -20.971 -2.428 32.114 1.00 61.75 174 ARG A N 1
ATOM 1370 C CA . ARG A 1 174 ? -21.085 -1.049 31.623 1.00 61.75 174 ARG A CA 1
ATOM 1371 C C . ARG A 1 174 ? -20.767 -0.072 32.736 1.00 61.75 174 ARG A C 1
ATOM 1373 O O . ARG A 1 174 ? -21.301 -0.296 33.844 1.00 61.75 174 ARG A O 1
#

Nearest PDB structures (foldseek):
  6k5l-assembly1_A  TM=8.574E-01  e=2.182E-06  Escherichia coli O157
  3eps-assembly1_A  TM=8.669E-01  e=2.678E-06  Escherichia coli O157:H7
  3eps-assembly2_B  TM=8.657E-01  e=1.310E-05  Escherichia coli O157:H7
  3lc6-assembly3_B  TM=9.010E-01  e=1.531E-04  Escherichia coli O157:H7
  3lc6-assembly2_A  TM=8.912E-01  e=3.301E-04  Escherichia coli O157:H7

Mean predicted aligned error: 6.94 Å

Radius of gyration: 22.31 Å; Cα contacts (8 Å, |Δi|>4): 141; chains: 1; bounding box: 46×44×63 Å

Sequence (174 aa):
MSGALPASADPGAGRLADAVIAGYEEYRTRFARITRRARQRFERRAWSDGQDDARDRILLYDVVVHETLAAVRDRLGDGPPAPEEAAGARARFAEWARRRPDCEVAETFYNSVIRRLHGTVGVDPRIEFVANDVDDPTPDGREPWKTFRVDGGFGATIERVLASLPLESPWHER

Foldseek 3Di:
DDDDDPPPPPVLLVQLLVLLVVLVVVLVVVLVVLVVCLQVCVLVVVVVVNVVSVVCNVCSLVVSLVVSLVSSCVVNNLAQDDLSSLLSNQVVNLVVLLAAQCSVVSLVSQQSNNCVRHVDDDDDVSRHDDPVNGHHGDDPPDDPDDDFDQDPHDVVRVVVVVVPDPHPHDDPDD

Secondary structure (DSSP, 8-state):
----------HHHHHHHHHHHHHHHHHHHHHHHHHTTHHHHHHTT-HHHHHHHHHHHHHHHHHHHHHHHHHHHHHH-SSPPPHHHHHHHHHHHHHHHTTSTTHHHHHHHHHHHHHHHHT-SS--TTTS--TTSPPPPPP-S--SS------SHHHHHHHHHHHTS---SPPS--

pLDDT: mean 88.94, std 13.69, range [34.94, 98.69]